Protein AF-A0A248VQZ7-F1 (afdb_monomer)

Nearest PDB structures (foldseek):
  3m99-assembly1_D  TM=2.575E-01  e=8.622E+00  Saccharomyces cerevisiae

Radius of gyration: 24.59 Å; Cα contacts (8 Å, |Δi|>4): 62; chains: 1; bounding box: 72×36×53 Å

Structure (mmCIF, N/CA/C/O backbone):
data_AF-A0A248VQZ7-F1
#
_entry.id   AF-A0A248VQZ7-F1
#
loop_
_atom_site.group_PDB
_atom_site.id
_atom_site.type_symbol
_atom_site.label_atom_id
_atom_site.label_alt_id
_atom_site.label_comp_id
_atom_site.label_asym_id
_atom_site.label_entity_id
_atom_site.label_seq_id
_atom_site.pdbx_PDB_ins_code
_atom_site.Cartn_x
_atom_site.Cartn_y
_atom_site.Cartn_z
_atom_site.occupancy
_atom_site.B_iso_or_equiv
_atom_site.auth_seq_id
_atom_site.auth_comp_id
_atom_site.auth_asym_id
_atom_site.auth_atom_id
_atom_site.pdbx_PDB_model_num
ATOM 1 N N . MET A 1 1 ? -44.002 -17.912 35.549 1.00 46.25 1 MET A N 1
ATOM 2 C CA . MET A 1 1 ? -43.432 -17.909 34.185 1.00 46.25 1 MET A CA 1
ATOM 3 C C . MET A 1 1 ? -44.404 -17.135 33.301 1.00 46.25 1 MET A C 1
ATOM 5 O O . MET A 1 1 ? -45.420 -17.683 32.899 1.00 46.25 1 MET A O 1
ATOM 9 N N . ALA A 1 2 ? -44.192 -15.826 33.154 1.00 39.97 2 ALA A N 1
ATOM 10 C CA . ALA A 1 2 ? -45.127 -14.912 32.494 1.00 39.97 2 ALA A CA 1
ATOM 11 C C . ALA A 1 2 ? -44.467 -14.347 31.228 1.00 39.97 2 ALA A C 1
ATOM 13 O O . ALA A 1 2 ? -43.337 -13.869 31.287 1.00 39.97 2 ALA A O 1
ATOM 14 N N . ARG A 1 3 ? -45.152 -14.454 30.084 1.00 42.97 3 ARG A N 1
ATOM 15 C CA . ARG A 1 3 ? -44.724 -13.860 28.807 1.00 42.97 3 ARG A CA 1
ATOM 16 C C . ARG A 1 3 ? -44.933 -12.341 28.871 1.00 42.97 3 ARG A C 1
ATOM 18 O O . ARG A 1 3 ? -46.009 -11.938 29.311 1.00 42.97 3 ARG A O 1
ATOM 25 N N . PRO A 1 4 ? -44.002 -11.500 28.391 1.00 42.66 4 PRO A N 1
ATOM 26 C CA . PRO A 1 4 ? -44.289 -10.087 28.217 1.00 42.66 4 PRO A CA 1
ATOM 27 C C . PRO A 1 4 ? -45.188 -9.889 26.992 1.00 42.66 4 PRO A C 1
ATOM 29 O O . PRO A 1 4 ? -44.882 -10.327 25.883 1.00 42.66 4 PRO A O 1
ATOM 32 N N . THR A 1 5 ? -46.318 -9.239 27.229 1.00 45.34 5 THR A N 1
ATOM 33 C CA . THR A 1 5 ? -47.219 -8.634 26.250 1.00 45.34 5 THR A CA 1
ATOM 34 C C . THR A 1 5 ? -46.649 -7.306 25.747 1.00 45.34 5 THR A C 1
ATOM 36 O O . THR A 1 5 ? -46.237 -6.486 26.562 1.00 45.34 5 THR A O 1
ATOM 39 N N . GLY A 1 6 ? -46.728 -7.063 24.434 1.00 39.97 6 GLY A N 1
ATOM 40 C CA . GLY A 1 6 ? -46.707 -5.714 23.852 1.00 39.97 6 GLY A CA 1
ATOM 41 C C . GLY A 1 6 ? -45.436 -5.339 23.090 1.00 39.97 6 GLY A C 1
ATOM 42 O O . GLY A 1 6 ? -44.578 -4.641 23.616 1.00 39.97 6 GLY A O 1
ATOM 43 N N . VAL A 1 7 ? -45.357 -5.723 21.813 1.00 43.91 7 VAL A N 1
ATOM 44 C CA . VAL A 1 7 ? -44.546 -4.980 20.838 1.00 43.91 7 VAL A CA 1
ATOM 45 C C . VAL A 1 7 ? -45.368 -3.747 20.472 1.00 43.91 7 VAL A C 1
ATOM 47 O O . VAL A 1 7 ? -46.384 -3.861 19.789 1.00 43.91 7 VAL A O 1
ATOM 50 N N . GLY A 1 8 ? -44.989 -2.586 21.003 1.00 37.47 8 GLY A N 1
ATOM 51 C CA . GLY A 1 8 ? -45.549 -1.309 20.572 1.00 37.47 8 GLY A CA 1
ATOM 52 C C . GLY A 1 8 ? -45.151 -1.054 19.122 1.00 37.47 8 GLY A C 1
ATOM 53 O O . GLY A 1 8 ? -43.965 -1.049 18.798 1.00 37.47 8 GLY A O 1
ATOM 54 N N . SER A 1 9 ? -46.139 -0.892 18.248 1.00 43.66 9 SER A N 1
ATOM 55 C CA . SER A 1 9 ? -45.942 -0.553 16.841 1.00 43.66 9 SER A CA 1
ATOM 56 C C . SER A 1 9 ? -45.131 0.738 16.714 1.00 43.66 9 SER A C 1
ATOM 58 O O . SER A 1 9 ? -45.525 1.771 17.256 1.00 43.66 9 SER A O 1
ATOM 60 N N . MET A 1 10 ? -44.007 0.689 15.992 1.00 33.53 10 MET A N 1
ATOM 61 C CA . MET A 1 10 ? -43.308 1.905 15.572 1.00 33.53 10 MET A CA 1
ATOM 62 C C . MET A 1 10 ? -44.230 2.725 14.659 1.00 33.53 10 MET A C 1
ATOM 64 O O . MET A 1 10 ? -44.930 2.134 13.831 1.00 33.53 10 MET A O 1
ATOM 68 N N . PRO A 1 11 ? -44.248 4.064 14.769 1.00 38.97 11 PRO A N 1
ATOM 69 C CA . PRO A 1 11 ? -44.960 4.890 13.808 1.00 38.97 11 PRO A CA 1
ATOM 70 C C . PRO A 1 11 ? -44.344 4.702 12.415 1.00 38.97 11 PRO A C 1
ATOM 72 O O . PRO A 1 11 ? -43.131 4.811 12.233 1.00 38.97 11 PRO A O 1
ATOM 75 N N . GLU A 1 12 ? -45.194 4.383 11.440 1.00 37.81 12 GLU A N 1
ATOM 76 C CA . GLU A 1 12 ? -44.822 4.234 10.035 1.00 37.81 12 GLU A CA 1
ATOM 77 C C . GLU A 1 12 ? -44.291 5.577 9.508 1.00 37.81 12 GLU A C 1
ATOM 79 O O . GLU A 1 12 ? -44.973 6.602 9.587 1.00 37.81 12 GLU A O 1
ATOM 84 N N . ALA A 1 13 ? -43.056 5.582 9.000 1.00 39.97 13 ALA A N 1
ATOM 85 C CA . ALA A 1 13 ? -42.465 6.764 8.386 1.00 39.97 13 ALA A CA 1
ATOM 86 C C . ALA A 1 13 ? -43.303 7.197 7.165 1.00 39.97 13 ALA A C 1
ATOM 88 O O . ALA A 1 13 ? -43.783 6.339 6.414 1.00 39.97 13 ALA A O 1
ATOM 89 N N . PRO A 1 14 ? -43.491 8.509 6.933 1.00 36.19 14 PRO A N 1
ATOM 90 C CA . PRO A 1 14 ? -44.319 8.986 5.837 1.00 36.19 14 PRO A CA 1
ATOM 91 C C . PRO A 1 14 ? -43.739 8.512 4.503 1.00 36.19 14 PRO A C 1
ATOM 93 O O . PRO A 1 14 ? -42.604 8.829 4.150 1.00 36.19 14 PRO A O 1
ATOM 96 N N . ARG A 1 15 ? -44.540 7.751 3.749 1.00 38.62 15 ARG A N 1
ATOM 97 C CA . ARG A 1 15 ? -44.212 7.331 2.384 1.00 38.62 15 ARG A CA 1
ATOM 98 C C . ARG A 1 15 ? -44.154 8.572 1.499 1.00 38.62 15 ARG A C 1
ATOM 100 O O . ARG A 1 15 ? -45.190 9.105 1.096 1.00 38.62 15 ARG A O 1
ATOM 107 N N . THR A 1 16 ? -42.950 9.046 1.202 1.00 47.62 16 THR A N 1
ATOM 108 C CA . THR A 1 16 ? -42.755 10.098 0.210 1.00 47.62 16 THR A CA 1
ATOM 109 C C . THR A 1 16 ? -43.069 9.518 -1.170 1.00 47.62 16 THR A C 1
ATOM 111 O O . THR A 1 16 ? -42.539 8.489 -1.590 1.00 47.62 16 THR A O 1
ATOM 114 N N . LYS A 1 17 ? -44.032 10.136 -1.861 1.00 36.28 17 LYS A N 1
ATOM 115 C CA . LYS A 1 17 ? -44.375 9.796 -3.243 1.00 36.28 17 LYS A CA 1
ATOM 116 C C . LYS A 1 17 ? -43.203 10.141 -4.163 1.00 36.28 17 LYS A C 1
ATOM 118 O O . LYS A 1 17 ? -42.615 11.207 -4.031 1.00 36.28 17 LYS A O 1
ATOM 123 N N . GLY A 1 18 ? -42.957 9.223 -5.098 1.00 43.97 18 GLY A N 1
ATOM 124 C CA . GLY A 1 18 ? -42.095 9.308 -6.277 1.00 43.97 18 GLY A CA 1
ATOM 125 C C . GLY A 1 18 ? -41.502 10.674 -6.617 1.00 43.97 18 GLY A C 1
ATOM 126 O O . GLY A 1 18 ? -42.184 11.560 -7.121 1.00 43.97 18 GLY A O 1
ATOM 127 N N . GLY A 1 19 ? -40.193 10.755 -6.429 1.00 34.53 19 GLY A N 1
ATOM 128 C CA . GLY A 1 19 ? -39.288 11.724 -7.023 1.00 34.53 19 GLY A CA 1
ATOM 129 C C . GLY A 1 19 ? -37.891 11.301 -6.603 1.00 34.53 19 GLY A C 1
ATOM 130 O O . GLY A 1 19 ? -37.595 11.314 -5.411 1.00 34.53 19 GLY A O 1
ATOM 131 N N . SER A 1 20 ? -37.057 10.841 -7.538 1.00 41.56 20 SER A N 1
ATOM 132 C CA . SER A 1 20 ? -35.637 10.643 -7.242 1.00 41.56 20 SER A CA 1
ATOM 133 C C . SER A 1 20 ? -35.102 11.974 -6.717 1.00 41.56 20 SER A C 1
ATOM 135 O O . SER A 1 20 ? -35.230 12.968 -7.442 1.00 41.56 20 SER A O 1
ATOM 137 N N . PRO A 1 21 ? -34.538 12.056 -5.501 1.00 46.12 21 PRO A N 1
ATOM 138 C CA . PRO A 1 21 ? -33.857 13.269 -5.120 1.00 46.12 21 PRO A CA 1
ATOM 139 C C . PRO A 1 21 ? -32.633 13.342 -6.028 1.00 46.12 21 PRO A C 1
ATOM 141 O O . PRO A 1 21 ? -31.661 12.617 -5.834 1.00 46.12 21 PRO A O 1
ATOM 144 N N . SER A 1 22 ? -32.667 14.218 -7.029 1.00 48.06 22 SER A N 1
ATOM 145 C CA . SER A 1 22 ? -31.444 14.772 -7.600 1.00 48.06 22 SER A CA 1
ATOM 146 C C . SER A 1 22 ? -30.849 15.719 -6.554 1.00 48.06 22 SER A C 1
ATOM 148 O O . SER A 1 22 ? -30.773 16.928 -6.763 1.00 48.06 22 SER A O 1
ATOM 150 N N . ALA A 1 23 ? -30.539 15.188 -5.368 1.00 56.81 23 ALA A N 1
ATOM 151 C CA . ALA A 1 23 ? -29.667 15.872 -4.440 1.00 56.81 23 ALA A CA 1
ATOM 152 C C . ALA A 1 23 ? -28.348 16.011 -5.192 1.00 56.81 23 ALA A C 1
ATOM 154 O O . ALA A 1 23 ? -27.786 15.008 -5.637 1.00 56.81 23 ALA A O 1
ATOM 155 N N . ASP A 1 24 ? -27.940 17.256 -5.430 1.00 71.38 24 ASP A N 1
ATOM 156 C CA . ASP A 1 24 ? -26.663 17.579 -6.049 1.00 71.38 24 ASP A CA 1
ATOM 157 C C . ASP A 1 24 ? -25.592 16.704 -5.397 1.00 71.38 24 ASP A C 1
ATOM 159 O O . ASP A 1 24 ? -25.431 16.724 -4.172 1.00 71.38 24 ASP A O 1
ATOM 163 N N . SER A 1 25 ? -24.906 15.895 -6.206 1.00 61.25 25 SER A N 1
ATOM 164 C CA . SER A 1 25 ? -23.863 14.989 -5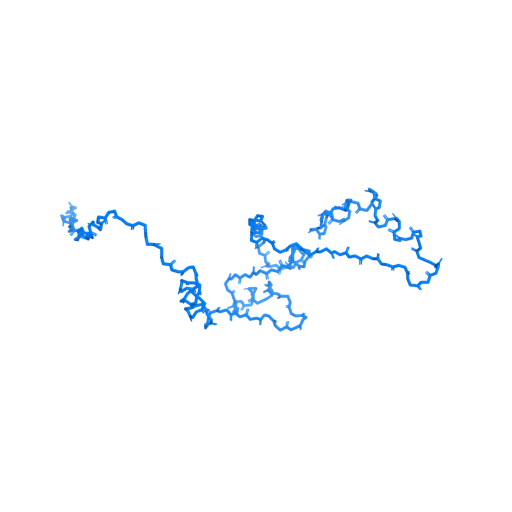.736 1.00 61.25 25 SER A CA 1
ATOM 165 C C . SER A 1 25 ? -22.802 15.711 -4.894 1.00 61.25 25 SER A C 1
ATOM 167 O O . SER A 1 25 ? -22.184 15.127 -4.010 1.00 61.25 25 SER A O 1
ATOM 169 N N . SER A 1 26 ? -22.633 17.007 -5.135 1.00 63.41 26 SER A N 1
ATOM 170 C CA . SER A 1 26 ? -21.721 17.878 -4.401 1.00 63.41 26 SER A CA 1
ATOM 171 C C . SER A 1 26 ? -22.208 18.117 -2.963 1.00 63.41 26 SER A C 1
ATOM 173 O O . SER A 1 26 ? -21.435 18.002 -2.017 1.00 63.41 26 SER A O 1
ATOM 175 N N . SER A 1 27 ? -23.515 18.325 -2.770 1.00 83.19 27 SER A N 1
ATOM 176 C CA . SER A 1 27 ? -24.125 18.630 -1.465 1.00 83.19 27 SER A CA 1
ATOM 177 C C . SER A 1 27 ? -24.128 17.466 -0.464 1.00 83.19 27 SER A C 1
ATOM 179 O O . SER A 1 27 ? -24.022 17.697 0.744 1.00 83.19 27 SER A O 1
ATOM 181 N N . TRP A 1 28 ? -24.234 16.214 -0.935 1.00 82.50 28 TRP A N 1
ATOM 182 C CA . TRP A 1 28 ? -24.129 15.048 -0.048 1.00 82.50 28 TRP A CA 1
ATOM 183 C C . TRP A 1 28 ? -22.675 14.793 0.340 1.00 82.50 28 TRP A C 1
ATOM 185 O O . TRP A 1 28 ? -22.409 14.465 1.494 1.00 82.50 28 TRP A O 1
ATOM 195 N N . ALA A 1 29 ? -21.742 14.961 -0.603 1.00 83.00 29 ALA A N 1
ATOM 196 C CA . ALA A 1 29 ? -20.325 14.741 -0.356 1.00 83.00 29 ALA A CA 1
ATOM 197 C C . ALA A 1 29 ? -19.808 15.752 0.671 1.00 83.00 29 ALA A C 1
ATOM 199 O O . ALA A 1 29 ? -19.137 15.367 1.622 1.00 83.00 29 ALA A O 1
ATOM 200 N N . GLU A 1 30 ? -20.198 17.022 0.543 1.00 86.25 30 GLU A N 1
ATOM 201 C CA . GLU A 1 30 ? -19.884 18.063 1.524 1.00 86.25 30 GLU A CA 1
ATOM 202 C C . GLU A 1 30 ? -20.419 17.736 2.923 1.00 86.25 30 GLU A C 1
ATOM 204 O O . GLU A 1 30 ? -19.671 17.847 3.895 1.00 86.25 30 GLU A O 1
ATOM 209 N N . HIS A 1 31 ? -21.669 17.271 3.040 1.00 88.62 31 HIS A N 1
ATOM 210 C CA . HIS A 1 31 ? -22.233 16.859 4.332 1.00 88.62 31 HIS A CA 1
ATOM 211 C C . HIS A 1 31 ? -21.489 15.670 4.938 1.00 88.62 31 HIS A C 1
ATOM 213 O O . HIS A 1 31 ? -21.098 15.720 6.101 1.00 88.62 31 HIS A O 1
ATOM 219 N N . VAL A 1 32 ? -21.247 14.619 4.149 1.00 88.94 32 VAL A N 1
ATOM 220 C CA . VAL A 1 32 ? -20.510 13.439 4.620 1.00 88.94 32 VAL A CA 1
ATOM 221 C C . VAL A 1 32 ? -19.112 13.837 5.078 1.00 88.94 32 VAL A C 1
ATOM 223 O O . VAL A 1 32 ? -18.685 13.429 6.154 1.00 88.94 32 VAL A O 1
ATOM 226 N N . MET A 1 33 ? -18.411 14.670 4.309 1.00 88.50 33 MET A N 1
ATOM 227 C CA . MET A 1 33 ? -17.079 15.136 4.683 1.00 88.50 33 MET A CA 1
ATOM 228 C C . MET A 1 33 ? -17.103 15.990 5.952 1.00 88.50 33 MET A C 1
ATOM 230 O O . MET A 1 33 ? -16.217 15.826 6.787 1.00 88.50 33 MET A O 1
ATOM 234 N N . ALA A 1 34 ? -18.105 16.853 6.139 1.00 91.12 34 ALA A N 1
ATOM 235 C CA . ALA A 1 34 ? -18.259 17.632 7.366 1.00 91.12 34 ALA A CA 1
ATOM 236 C C . ALA A 1 34 ? -18.479 16.732 8.597 1.00 91.12 34 ALA A C 1
ATOM 238 O O . ALA A 1 34 ? -17.844 16.941 9.632 1.00 91.12 34 ALA A O 1
ATOM 239 N N . ASP A 1 35 ? -19.309 15.696 8.465 1.00 94.06 35 ASP A N 1
ATOM 240 C CA . ASP A 1 35 ? -19.599 14.744 9.543 1.00 94.06 35 ASP A CA 1
ATOM 241 C C . ASP A 1 35 ? -18.398 13.841 9.876 1.00 94.06 35 ASP A C 1
ATOM 243 O O . ASP A 1 35 ? -18.199 13.453 11.036 1.00 94.06 35 ASP A O 1
ATOM 247 N N . TRP A 1 36 ? -17.581 13.494 8.874 1.00 90.81 36 TRP A N 1
ATOM 248 C CA . TRP A 1 36 ? -16.437 12.592 9.038 1.00 90.81 36 TRP A CA 1
ATOM 249 C C . TRP A 1 36 ? -15.122 13.283 9.370 1.00 90.81 36 TRP A C 1
ATOM 251 O O . TRP A 1 36 ? -14.298 12.671 10.047 1.00 90.81 36 TRP A O 1
ATOM 261 N N . ALA A 1 37 ? -14.925 14.541 8.974 1.00 90.06 37 ALA A N 1
ATOM 262 C CA . ALA A 1 37 ? -13.706 15.303 9.242 1.00 90.06 37 ALA A CA 1
ATOM 263 C C . ALA A 1 37 ? -13.173 15.172 10.687 1.00 90.06 37 ALA A C 1
ATOM 265 O O . ALA A 1 37 ? -11.980 14.909 10.835 1.00 90.06 37 ALA A O 1
ATOM 266 N N . PRO A 1 38 ? -13.990 15.265 11.761 1.00 92.88 38 PRO A N 1
ATOM 267 C CA . PRO A 1 38 ? -13.476 15.131 13.128 1.00 92.88 38 PRO A CA 1
ATOM 268 C C . PRO A 1 38 ? -13.097 13.693 13.533 1.00 92.88 38 PRO A C 1
ATOM 270 O O . PRO A 1 38 ? -12.568 13.495 14.623 1.00 92.88 38 PRO A O 1
ATOM 273 N N . ARG A 1 39 ? -13.395 12.684 12.703 1.00 91.25 39 ARG A N 1
ATOM 274 C CA . ARG A 1 39 ? -13.148 11.252 12.964 1.00 91.25 39 ARG A CA 1
ATOM 275 C C . ARG A 1 39 ? -12.029 10.669 12.103 1.00 91.25 39 ARG A C 1
ATOM 277 O O . ARG A 1 39 ? -11.586 9.554 12.363 1.00 91.25 39 ARG A O 1
ATOM 284 N N . VAL A 1 40 ? -11.592 11.391 11.074 1.0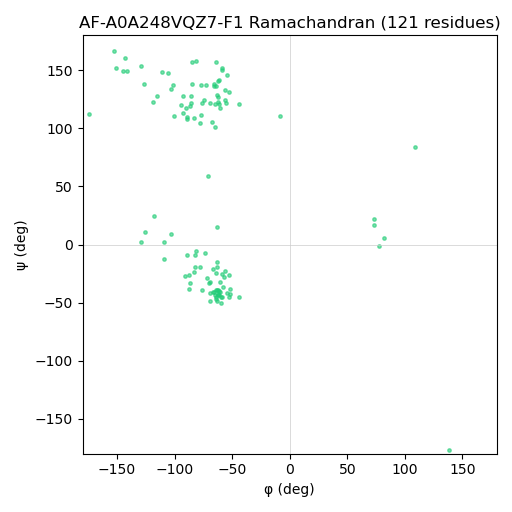0 91.44 40 VAL A N 1
ATOM 285 C CA . VAL A 1 40 ? -10.512 10.956 10.189 1.00 91.44 40 VAL A CA 1
ATOM 286 C C . VAL A 1 40 ? -9.177 11.367 10.797 1.00 91.44 40 VAL A C 1
ATOM 288 O O . VAL A 1 40 ? -8.912 12.547 11.016 1.00 91.44 40 VAL A O 1
ATOM 291 N N . ALA A 1 41 ? -8.315 10.384 11.036 1.00 90.62 41 ALA A N 1
ATOM 292 C CA . ALA A 1 41 ? -6.933 10.610 11.427 1.00 90.62 41 ALA A CA 1
ATOM 293 C C . ALA A 1 41 ? -6.013 10.375 10.228 1.00 90.62 41 ALA A C 1
ATOM 295 O O . ALA A 1 41 ? -6.117 9.362 9.535 1.00 90.62 41 ALA A O 1
ATOM 296 N N . GLN A 1 42 ? -5.078 11.295 10.007 1.00 91.06 42 GLN A N 1
ATOM 297 C CA . GLN A 1 42 ? -3.974 11.075 9.084 1.00 91.06 42 GLN A CA 1
ATOM 298 C C . GLN A 1 42 ? -2.785 10.509 9.860 1.00 91.06 42 GLN A C 1
ATOM 300 O O . GLN A 1 42 ? -2.351 11.094 10.855 1.00 91.06 42 GLN A O 1
ATOM 305 N N . ALA A 1 43 ? -2.234 9.388 9.394 1.00 92.31 43 ALA A N 1
ATOM 306 C CA . ALA A 1 43 ? -1.010 8.853 9.971 1.00 92.31 43 ALA A CA 1
ATOM 307 C C . ALA A 1 43 ? 0.163 9.829 9.751 1.00 92.31 43 ALA A C 1
ATOM 309 O O . ALA A 1 43 ? 0.315 10.364 8.645 1.00 92.31 43 ALA A O 1
ATOM 310 N N . PRO A 1 44 ? 1.010 10.064 10.771 1.00 92.94 44 PRO A N 1
ATOM 311 C CA . PRO A 1 44 ? 2.225 10.843 10.588 1.00 92.94 44 PRO A CA 1
ATOM 312 C C . PRO A 1 44 ? 3.140 10.219 9.520 1.00 92.94 44 PRO A C 1
ATOM 314 O O . PRO A 1 44 ? 3.141 8.997 9.348 1.00 92.94 44 PRO A O 1
ATOM 317 N N . PRO A 1 45 ? 3.968 11.020 8.827 1.00 90.31 45 PRO A N 1
ATOM 318 C CA . PRO A 1 45 ? 4.918 10.495 7.852 1.00 90.31 45 PRO A CA 1
ATOM 319 C C . PRO A 1 45 ? 5.805 9.387 8.435 1.00 90.31 45 PRO A C 1
ATOM 321 O O . PRO A 1 45 ? 6.388 9.545 9.507 1.00 90.31 45 PRO A O 1
ATOM 324 N N . GLY A 1 46 ? 5.911 8.266 7.718 1.00 88.88 46 GLY A N 1
ATOM 325 C CA . GLY A 1 46 ? 6.712 7.109 8.129 1.00 88.88 46 GLY A CA 1
ATOM 326 C C . GLY A 1 46 ? 6.085 6.227 9.214 1.00 88.88 46 GLY A C 1
ATOM 327 O O . GLY A 1 46 ? 6.686 5.220 9.580 1.00 88.88 46 GLY A O 1
ATOM 328 N N . VAL A 1 47 ? 4.892 6.560 9.720 1.00 93.25 47 VAL A N 1
ATOM 329 C CA . VAL A 1 47 ? 4.149 5.716 10.664 1.00 93.25 47 VAL A CA 1
ATOM 330 C C . VAL A 1 47 ? 3.164 4.840 9.886 1.00 93.25 47 VAL A C 1
ATOM 332 O O . VAL A 1 47 ? 2.262 5.382 9.248 1.00 93.25 47 VAL A O 1
ATOM 335 N N . PRO A 1 48 ? 3.262 3.498 9.959 1.00 93.50 48 PRO A N 1
ATOM 336 C CA . PRO A 1 48 ? 2.261 2.631 9.352 1.00 93.50 48 PRO A CA 1
ATOM 337 C C . PRO A 1 48 ? 0.895 2.843 10.011 1.00 93.50 48 PRO A C 1
ATOM 339 O O . PRO A 1 48 ? 0.773 2.731 11.232 1.00 93.50 48 PRO A O 1
ATOM 342 N N . VAL A 1 49 ? -0.145 3.080 9.220 1.00 95.31 49 VAL A N 1
ATOM 343 C CA . VAL A 1 49 ? -1.544 3.224 9.650 1.00 95.31 49 VAL A CA 1
ATOM 344 C C . VAL A 1 49 ? -1.975 2.041 10.516 1.00 95.31 49 VAL A C 1
ATOM 346 O O . VAL A 1 49 ? -2.572 2.246 11.569 1.00 95.31 49 VAL A O 1
ATOM 349 N N . GLY A 1 50 ? -1.605 0.808 10.147 1.00 94.69 50 GLY A N 1
ATOM 350 C CA . GLY A 1 50 ? -1.929 -0.383 10.943 1.00 94.69 50 GLY A CA 1
ATOM 351 C C . GLY A 1 50 ? -1.379 -0.331 12.375 1.00 94.69 50 GLY A C 1
ATOM 352 O O . GLY A 1 50 ? -1.966 -0.909 13.283 1.00 94.69 50 GLY A O 1
ATOM 353 N N . SER A 1 51 ? -0.307 0.429 12.624 1.00 95.19 51 SER A N 1
ATOM 354 C CA . SER A 1 51 ? 0.234 0.602 13.976 1.00 95.19 51 SER A CA 1
ATOM 355 C C . SER A 1 51 ? -0.659 1.477 14.862 1.00 95.19 51 SER A C 1
ATOM 357 O O . SER A 1 51 ? -0.676 1.279 16.074 1.00 95.19 51 SER A O 1
ATOM 359 N N . LEU A 1 52 ? -1.417 2.413 14.275 1.00 95.50 52 LEU A N 1
ATOM 360 C CA . LEU A 1 52 ? -2.428 3.197 14.992 1.00 95.50 52 LEU A CA 1
ATOM 361 C C . LEU A 1 52 ? -3.554 2.280 15.473 1.00 95.50 52 LEU A C 1
ATOM 363 O O . LEU A 1 52 ? -3.987 2.391 16.617 1.00 95.50 52 LEU A O 1
ATOM 367 N N . ALA A 1 53 ? -3.962 1.325 14.631 1.00 94.12 53 ALA A N 1
ATOM 368 C CA . ALA A 1 53 ? -4.967 0.331 14.991 1.00 94.12 53 ALA A CA 1
ATOM 369 C C . ALA A 1 53 ? -4.491 -0.585 16.124 1.00 94.12 53 ALA A C 1
ATOM 371 O O . ALA A 1 53 ? -5.183 -0.742 17.126 1.00 94.12 53 ALA A O 1
ATOM 372 N N . VAL A 1 54 ? -3.260 -1.100 16.032 1.00 95.44 54 VAL A N 1
ATOM 373 C CA . VAL A 1 54 ? -2.652 -1.930 17.089 1.00 95.44 54 VAL A CA 1
ATOM 374 C C . VAL A 1 54 ? -2.589 -1.200 18.436 1.00 95.44 54 VAL A C 1
ATOM 376 O O . VAL A 1 54 ? -2.780 -1.817 19.482 1.00 95.44 54 VAL A O 1
ATOM 379 N N . ARG A 1 55 ? -2.331 0.114 18.431 1.00 95.31 55 ARG A N 1
ATOM 380 C CA . ARG A 1 55 ? -2.289 0.935 19.654 1.00 95.31 55 ARG A CA 1
ATOM 381 C C . ARG A 1 55 ? -3.669 1.384 20.149 1.00 95.31 55 ARG A C 1
ATOM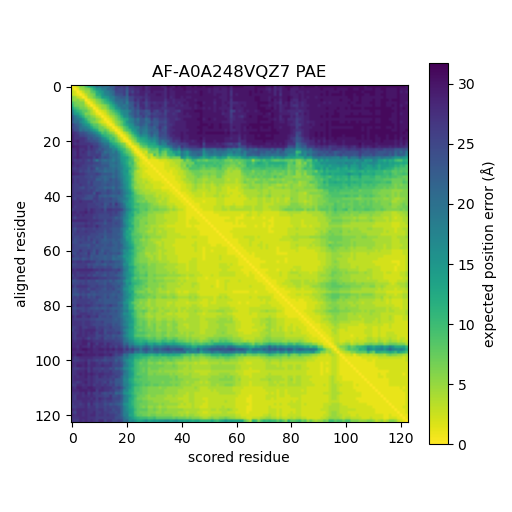 383 O O . ARG A 1 55 ? -3.746 1.983 21.218 1.00 95.31 55 ARG A O 1
ATOM 390 N N . GLY A 1 56 ? -4.742 1.102 19.408 1.00 94.31 56 GLY A N 1
ATOM 391 C CA . GLY A 1 56 ? -6.098 1.559 19.727 1.00 94.31 56 GLY A CA 1
ATOM 392 C C . GLY A 1 56 ? -6.334 3.051 19.465 1.00 94.31 56 GLY A C 1
ATOM 393 O O . GLY A 1 56 ? -7.293 3.618 19.976 1.00 94.31 56 GLY A O 1
ATOM 394 N N . GLU A 1 57 ? -5.465 3.697 18.684 1.00 94.62 57 GLU A N 1
ATOM 395 C CA . GLU A 1 57 ? -5.586 5.106 18.279 1.00 94.62 57 GLU A CA 1
ATOM 396 C C . GLU A 1 57 ? -6.536 5.281 17.078 1.00 94.62 57 GLU A C 1
ATOM 398 O O . GLU A 1 57 ? -7.042 6.375 16.841 1.00 94.62 57 GLU A O 1
ATOM 403 N N . ALA A 1 58 ? -6.791 4.203 16.331 1.00 94.69 58 ALA A N 1
ATOM 404 C CA . ALA A 1 58 ? -7.773 4.132 15.253 1.00 94.69 58 ALA A CA 1
ATOM 405 C C . ALA A 1 58 ? -8.478 2.767 15.271 1.00 94.69 58 ALA A C 1
ATOM 407 O O . ALA A 1 58 ? -7.881 1.767 15.653 1.00 94.69 58 ALA A O 1
ATOM 408 N N . GLU A 1 59 ? -9.738 2.707 14.843 1.00 93.56 59 GLU A N 1
ATOM 409 C CA . GLU A 1 59 ? -10.489 1.440 14.772 1.00 93.56 59 GLU A CA 1
ATOM 410 C C . GLU A 1 59 ? -10.266 0.705 13.442 1.00 93.56 59 GLU A C 1
ATOM 412 O O . GLU A 1 59 ? -10.226 -0.521 13.395 1.00 93.56 59 GLU A O 1
ATOM 417 N N . LEU A 1 60 ? -10.083 1.459 12.356 1.00 94.25 60 LEU A N 1
ATOM 418 C CA . LEU A 1 60 ? -9.809 0.940 11.020 1.00 94.25 60 LEU A CA 1
ATOM 419 C C . LEU A 1 60 ? -8.825 1.846 10.281 1.00 94.25 60 LEU A C 1
ATOM 421 O O . LEU A 1 60 ? -8.663 3.020 10.619 1.00 94.25 60 LEU A O 1
ATOM 425 N N . GLY A 1 61 ? -8.188 1.308 9.247 1.00 94.06 61 GLY A N 1
ATOM 426 C CA . GLY A 1 61 ? -7.210 2.049 8.468 1.00 94.06 61 GLY A CA 1
ATOM 427 C C . GLY A 1 61 ? -7.120 1.583 7.025 1.00 94.06 61 GLY A C 1
ATOM 428 O O . GLY A 1 61 ? -7.362 0.418 6.718 1.00 94.06 61 GLY A O 1
ATOM 429 N N . PHE A 1 62 ? -6.733 2.507 6.149 1.00 94.38 62 PHE A N 1
ATOM 430 C CA . PHE A 1 62 ? -6.481 2.249 4.736 1.00 94.38 62 PHE A CA 1
ATOM 431 C C . PHE A 1 62 ? -5.019 2.572 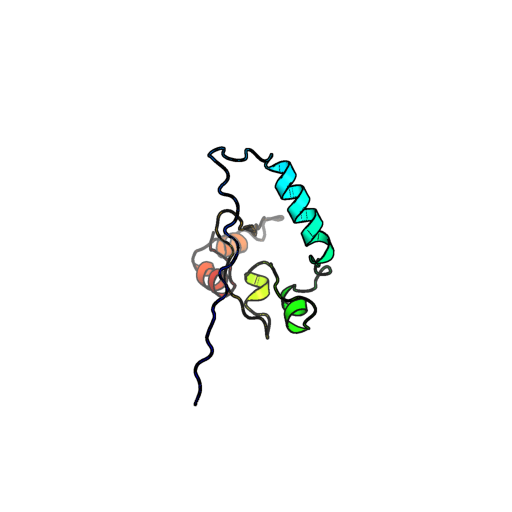4.436 1.00 94.38 62 PHE A C 1
ATOM 433 O O . PHE A 1 62 ? -4.561 3.684 4.687 1.00 94.38 62 PHE A O 1
ATOM 440 N N . GLN A 1 63 ? -4.282 1.595 3.917 1.00 93.56 63 GLN A N 1
ATOM 441 C CA . GLN A 1 63 ? -2.898 1.751 3.476 1.00 93.56 63 GLN A CA 1
ATOM 442 C C . GLN A 1 63 ? -2.607 0.725 2.379 1.00 93.56 63 GLN A C 1
ATOM 444 O O . GLN A 1 63 ? -3.381 -0.211 2.168 1.00 93.56 63 GLN A O 1
ATOM 449 N N . GLN A 1 64 ? -1.497 0.903 1.667 1.00 94.12 64 GLN A N 1
ATOM 450 C CA . GLN A 1 64 ? -1.040 -0.054 0.670 1.00 94.12 64 GLN A CA 1
ATOM 451 C C . GLN A 1 64 ? -0.866 -1.451 1.287 1.00 94.12 64 GLN A C 1
ATOM 453 O O . GLN A 1 64 ? -0.242 -1.610 2.338 1.00 94.12 64 GLN A O 1
ATOM 458 N N . LEU A 1 65 ? -1.393 -2.475 0.605 1.00 94.56 65 LEU A N 1
ATOM 459 C CA . LEU A 1 65 ? -1.379 -3.866 1.072 1.00 94.56 65 LEU A CA 1
ATOM 460 C C . LEU A 1 65 ? 0.037 -4.359 1.406 1.00 94.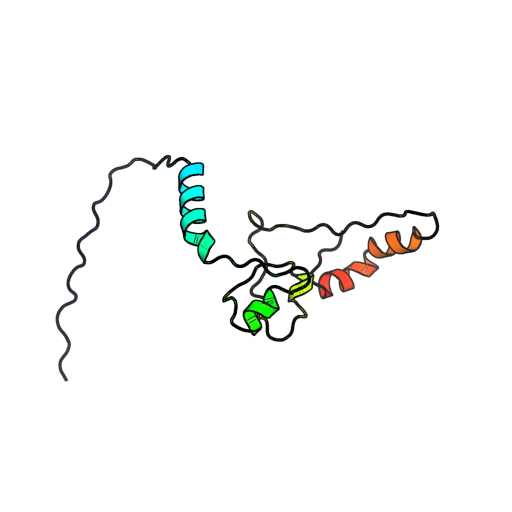56 65 LEU A C 1
ATOM 462 O O . LEU A 1 65 ? 0.239 -4.998 2.438 1.00 94.56 65 LEU A O 1
ATOM 466 N N . SER A 1 66 ? 1.016 -4.008 0.568 1.00 93.56 66 SER A N 1
ATOM 467 C CA . SER A 1 66 ? 2.428 -4.368 0.739 1.00 93.56 66 SER A CA 1
ATOM 468 C C . SER A 1 66 ? 3.022 -3.900 2.071 1.00 93.56 66 SER A C 1
ATOM 470 O O . SER A 1 66 ? 3.941 -4.530 2.593 1.00 93.56 66 SER A O 1
ATOM 472 N N . GLU A 1 67 ? 2.499 -2.811 2.639 1.00 91.94 67 GLU A N 1
ATOM 473 C CA . GLU A 1 67 ? 2.951 -2.274 3.924 1.00 91.94 67 GLU A CA 1
ATOM 474 C C . GLU A 1 67 ? 2.226 -2.895 5.124 1.00 91.94 67 GLU A C 1
ATOM 476 O O . GLU A 1 67 ? 2.781 -2.943 6.220 1.00 91.94 67 GLU A O 1
ATOM 481 N N . LEU A 1 68 ? 0.997 -3.384 4.933 1.00 93.88 68 LEU A N 1
ATOM 482 C CA . LEU A 1 68 ? 0.187 -3.955 6.012 1.00 93.88 68 LEU A CA 1
ATOM 483 C C . LEU A 1 68 ? 0.442 -5.444 6.225 1.00 93.88 68 LEU A C 1
ATOM 485 O O . LEU A 1 68 ? 0.458 -5.903 7.361 1.00 93.88 68 LEU A O 1
ATOM 489 N N . MET A 1 69 ? 0.650 -6.209 5.155 1.00 93.56 69 MET A N 1
ATOM 490 C CA . MET A 1 69 ? 0.598 -7.675 5.214 1.00 93.56 69 MET A CA 1
ATOM 491 C C . MET A 1 69 ? 1.657 -8.341 6.110 1.00 93.56 69 MET A C 1
ATOM 493 O O . MET A 1 69 ? 1.502 -9.500 6.478 1.00 93.56 69 MET A O 1
ATOM 497 N N . HIS A 1 70 ? 2.740 -7.631 6.438 1.00 92.38 70 HIS A N 1
ATOM 498 C CA . HIS A 1 70 ? 3.800 -8.123 7.324 1.00 92.38 70 HIS A CA 1
ATOM 499 C C . HIS A 1 70 ? 3.808 -7.416 8.683 1.00 92.38 70 HIS A C 1
ATOM 501 O O . HIS A 1 70 ? 4.699 -7.671 9.494 1.00 92.38 70 HIS A O 1
ATOM 507 N N . LEU A 1 71 ? 2.866 -6.500 8.929 1.00 94.38 71 LEU A N 1
ATOM 508 C CA . LEU A 1 71 ? 2.807 -5.760 10.178 1.00 94.38 71 LEU A CA 1
ATOM 509 C C . LEU A 1 71 ? 2.242 -6.672 11.281 1.00 94.38 71 LEU A C 1
ATOM 511 O O . LEU A 1 71 ? 1.127 -7.175 11.151 1.00 94.38 71 LEU A O 1
ATOM 515 N N . PRO A 1 72 ? 2.969 -6.900 12.386 1.00 94.38 72 PRO A N 1
ATOM 516 C CA . PRO A 1 72 ? 2.464 -7.744 13.460 1.00 94.38 72 PRO A CA 1
ATOM 517 C C . PRO A 1 72 ? 1.244 -7.120 14.145 1.00 94.38 72 PRO A C 1
ATOM 519 O O . PRO A 1 72 ? 1.252 -5.935 14.477 1.00 94.38 72 PRO A O 1
ATOM 522 N N . GLY A 1 73 ? 0.229 -7.940 14.417 1.00 93.94 73 GLY A N 1
ATOM 523 C CA . GLY A 1 73 ? -0.934 -7.547 15.217 1.00 93.94 73 GLY A CA 1
ATOM 524 C C . GLY A 1 73 ? -2.027 -6.784 14.466 1.00 93.94 73 GLY A C 1
ATOM 525 O O . GLY A 1 73 ? -2.977 -6.354 15.112 1.00 93.94 73 GLY A O 1
ATOM 526 N N . VAL A 1 74 ? -1.922 -6.621 13.141 1.00 95.00 74 VAL A N 1
ATOM 527 C CA . VAL A 1 74 ? -3.024 -6.111 12.313 1.00 95.00 74 VAL A CA 1
ATOM 528 C C . VAL A 1 74 ? -3.718 -7.257 11.583 1.00 95.00 74 VAL A C 1
ATOM 530 O O . VAL A 1 74 ? -3.061 -8.123 11.005 1.00 95.00 74 VAL A O 1
ATOM 533 N N . ASP A 1 75 ? -5.047 -7.221 11.562 1.00 94.06 75 ASP A N 1
ATOM 534 C CA . ASP A 1 75 ? -5.853 -8.097 10.719 1.00 94.06 75 ASP A CA 1
ATOM 535 C C . ASP A 1 75 ? -6.145 -7.394 9.388 1.00 94.06 75 ASP A C 1
ATOM 537 O O . ASP A 1 75 ? -6.855 -6.388 9.328 1.00 94.06 75 ASP A O 1
ATOM 541 N N . VAL A 1 76 ? -5.585 -7.916 8.295 1.00 94.62 76 VAL A N 1
ATOM 542 C CA . VAL A 1 76 ? -5.856 -7.398 6.948 1.00 94.62 76 VAL A CA 1
ATOM 543 C C . VAL A 1 76 ? -7.154 -8.008 6.427 1.00 94.62 76 VAL A C 1
ATOM 545 O O . VAL A 1 76 ? -7.205 -9.185 6.081 1.00 94.62 76 VAL A O 1
ATOM 548 N N . VAL A 1 77 ? -8.202 -7.188 6.343 1.00 94.25 77 VAL A N 1
ATOM 549 C CA . VAL A 1 77 ? -9.551 -7.631 5.938 1.00 94.25 77 VAL A CA 1
ATOM 550 C C . VAL A 1 77 ? -9.720 -7.834 4.427 1.00 94.25 77 VAL A C 1
ATOM 552 O O . VAL A 1 77 ? -10.643 -8.523 4.002 1.00 94.25 77 VAL A O 1
ATOM 555 N N . GLY A 1 78 ? -8.840 -7.250 3.610 1.00 92.56 78 GLY A N 1
ATOM 556 C CA . GLY A 1 78 ? -8.875 -7.348 2.149 1.00 92.56 78 GLY A CA 1
ATOM 557 C C . GLY A 1 78 ? -8.565 -6.022 1.456 1.00 92.56 78 GLY A C 1
ATOM 558 O O . GLY A 1 78 ? -8.246 -5.024 2.102 1.00 92.56 78 GLY A O 1
ATOM 559 N N . THR A 1 79 ? -8.645 -6.020 0.125 1.00 94.12 79 THR A N 1
ATOM 560 C CA . THR A 1 79 ? -8.542 -4.805 -0.693 1.00 94.12 79 THR A CA 1
ATOM 561 C C . THR A 1 79 ? -9.895 -4.107 -0.808 1.00 94.12 79 THR A C 1
ATOM 563 O O . TH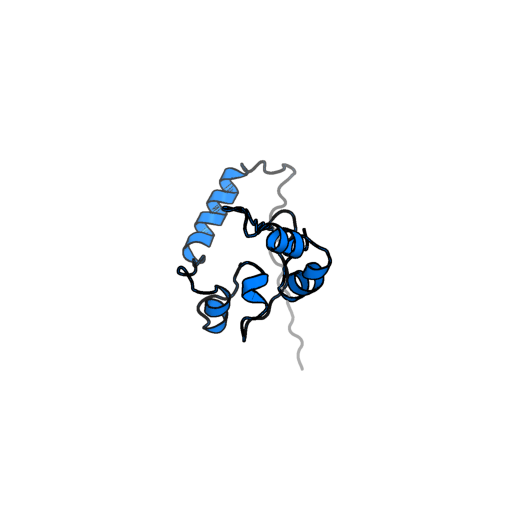R A 1 79 ? -10.951 -4.725 -0.663 1.00 94.12 79 THR A O 1
ATOM 566 N N . LEU A 1 80 ? -9.867 -2.805 -1.096 1.00 95.44 80 LEU A N 1
ATOM 567 C CA . LEU A 1 80 ? -11.072 -2.053 -1.439 1.00 95.44 80 LEU A CA 1
ATOM 568 C C . LEU A 1 80 ? -11.694 -2.565 -2.755 1.00 95.44 80 LEU A C 1
ATOM 570 O O . LEU A 1 80 ? -10.981 -3.140 -3.579 1.00 95.44 80 LEU A O 1
ATOM 574 N N . PRO A 1 81 ? -13.004 -2.344 -2.98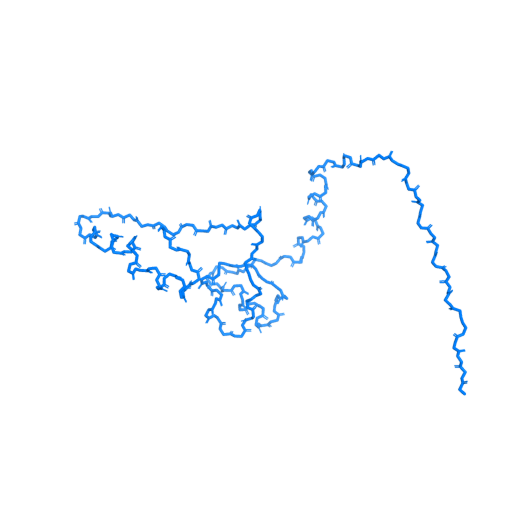1 1.00 95.62 81 PRO A N 1
ATOM 575 C CA . PRO A 1 81 ? -13.631 -2.579 -4.277 1.00 95.62 81 PRO A CA 1
ATOM 576 C C . PRO A 1 81 ? -12.908 -1.827 -5.409 1.00 95.62 81 PRO A C 1
ATOM 578 O O . PRO A 1 81 ? -12.481 -0.693 -5.174 1.00 95.62 81 PRO A O 1
ATOM 581 N N . PRO A 1 82 ? -12.832 -2.389 -6.633 1.00 94.00 82 PRO A N 1
ATOM 582 C CA . PRO A 1 82 ? -12.073 -1.797 -7.740 1.00 94.00 82 PRO A CA 1
ATOM 583 C C . PRO A 1 82 ? -12.404 -0.327 -8.025 1.00 94.00 82 PRO A C 1
ATOM 585 O O . PRO A 1 82 ? -11.501 0.465 -8.269 1.00 94.00 82 PRO A O 1
ATOM 588 N N . ASP A 1 83 ? -13.680 0.055 -7.919 1.00 96.06 83 ASP A N 1
ATOM 589 C CA . ASP A 1 83 ? -14.155 1.413 -8.222 1.00 96.06 83 ASP A CA 1
ATOM 590 C C . ASP A 1 83 ? -13.628 2.487 -7.255 1.00 96.06 83 ASP A C 1
ATOM 592 O O . ASP A 1 83 ? -13.634 3.673 -7.580 1.00 96.06 83 ASP A O 1
ATOM 596 N N . ILE A 1 84 ? -13.186 2.084 -6.059 1.00 93.69 84 ILE A N 1
ATOM 597 C CA . ILE A 1 84 ? -12.679 2.984 -5.011 1.00 93.69 84 ILE A CA 1
ATOM 598 C C . ILE A 1 84 ? -11.279 2.590 -4.527 1.00 93.69 84 ILE A C 1
ATOM 600 O O . ILE A 1 84 ? -10.794 3.104 -3.518 1.00 93.69 84 ILE A O 1
ATOM 604 N N . GLN A 1 85 ? -10.618 1.673 -5.233 1.00 93.81 85 GLN A N 1
ATOM 605 C CA . GLN A 1 85 ? -9.265 1.248 -4.919 1.00 93.81 85 GLN A CA 1
ATOM 606 C C . GLN A 1 85 ? -8.254 2.194 -5.570 1.00 93.81 85 GLN A C 1
ATOM 608 O O . GLN A 1 85 ? -8.262 2.416 -6.779 1.00 93.81 85 GLN A O 1
ATOM 613 N N . LEU A 1 86 ? -7.321 2.706 -4.769 1.00 92.38 86 LEU A N 1
ATOM 614 C CA . LEU A 1 86 ? -6.162 3.424 -5.287 1.00 92.38 86 LEU A CA 1
ATOM 615 C C . LEU A 1 86 ? -5.023 2.433 -5.548 1.00 92.38 86 LEU A C 1
ATOM 617 O O . LEU A 1 86 ? -4.407 1.925 -4.611 1.00 92.38 86 LEU A O 1
ATOM 621 N N . VAL A 1 87 ? -4.741 2.156 -6.823 1.00 92.06 87 VAL A N 1
ATOM 622 C CA . VAL A 1 87 ? -3.622 1.293 -7.227 1.00 92.06 87 VAL A CA 1
ATOM 623 C C . VAL A 1 87 ? -2.344 2.119 -7.339 1.00 92.06 87 VAL A C 1
ATOM 625 O O . VAL A 1 87 ? -2.241 3.031 -8.159 1.00 92.06 87 VAL A O 1
ATOM 628 N N . THR A 1 88 ? -1.340 1.778 -6.534 1.00 92.12 88 THR A N 1
ATOM 629 C CA . THR A 1 88 ? -0.010 2.389 -6.619 1.00 92.12 88 THR A CA 1
ATOM 630 C C . THR A 1 88 ? 0.876 1.601 -7.576 1.00 92.12 88 THR A C 1
ATOM 632 O O . THR A 1 88 ? 1.213 0.447 -7.318 1.00 92.12 88 THR A O 1
ATOM 635 N N . VAL A 1 89 ? 1.305 2.240 -8.665 1.00 93.44 89 VAL A N 1
ATOM 636 C CA . VAL A 1 89 ? 2.219 1.632 -9.640 1.00 93.44 89 VAL A CA 1
ATOM 637 C C . VAL A 1 89 ? 3.670 1.910 -9.247 1.00 93.44 89 VAL A C 1
ATOM 639 O O . VAL A 1 89 ? 4.160 3.034 -9.371 1.00 93.44 89 VAL A O 1
ATOM 642 N N . CYS A 1 90 ? 4.392 0.878 -8.805 1.00 91.94 90 CYS A N 1
ATOM 643 C CA . CYS A 1 90 ? 5.833 0.965 -8.568 1.00 91.94 90 CYS A CA 1
ATOM 644 C C . CYS A 1 90 ? 6.596 0.913 -9.901 1.00 91.94 90 CYS A C 1
ATOM 646 O O . CYS A 1 90 ? 6.646 -0.127 -10.556 1.00 91.94 90 CYS A O 1
ATOM 648 N N . SER A 1 91 ? 7.213 2.030 -10.287 1.00 93.81 91 SER A N 1
ATOM 649 C CA . SER A 1 91 ? 7.975 2.158 -11.536 1.00 93.81 91 SER A CA 1
ATOM 650 C C . SER A 1 91 ? 9.483 2.167 -11.279 1.00 93.81 91 SER A C 1
ATOM 652 O O . SER A 1 91 ? 9.943 2.684 -10.263 1.00 93.81 91 SER A O 1
ATOM 654 N N . ALA A 1 92 ? 10.264 1.635 -12.222 1.00 92.88 92 ALA A N 1
ATOM 655 C CA . ALA A 1 92 ? 11.724 1.679 -12.195 1.00 92.88 92 ALA A CA 1
ATOM 656 C C . ALA A 1 92 ? 12.260 2.262 -13.509 1.00 92.88 92 ALA A C 1
ATOM 658 O O . ALA A 1 92 ? 11.787 1.911 -14.589 1.00 92.88 92 ALA A O 1
ATOM 659 N N . ALA A 1 93 ? 13.265 3.130 -13.414 1.00 91.75 93 ALA A N 1
ATOM 660 C CA . ALA A 1 93 ? 13.945 3.730 -14.556 1.00 91.75 93 ALA A CA 1
ATOM 661 C C . ALA A 1 93 ? 15.461 3.573 -14.410 1.00 91.75 93 ALA A C 1
ATOM 663 O O . ALA A 1 93 ? 15.989 3.469 -13.301 1.00 91.75 93 ALA A O 1
ATOM 664 N N . VAL A 1 94 ? 16.168 3.555 -15.538 1.00 92.50 94 VAL A N 1
ATOM 665 C CA . VAL A 1 94 ? 17.626 3.435 -15.559 1.00 92.50 94 VAL A CA 1
ATOM 666 C C . VAL A 1 94 ? 18.254 4.812 -15.771 1.00 92.50 94 VAL A C 1
ATOM 668 O O . VAL A 1 94 ? 18.158 5.367 -16.860 1.00 92.50 94 VAL A O 1
ATOM 671 N N . CYS A 1 95 ? 18.913 5.354 -14.741 1.00 86.88 95 CYS A N 1
ATOM 672 C CA . CYS A 1 95 ? 19.560 6.675 -14.800 1.00 86.88 95 CYS A CA 1
ATOM 673 C C . CYS A 1 95 ? 20.972 6.650 -15.420 1.00 86.88 95 CYS A C 1
ATOM 675 O O . CYS A 1 95 ? 21.444 7.666 -15.918 1.00 86.88 95 CYS A O 1
ATOM 677 N N . ALA A 1 96 ? 21.652 5.500 -15.392 1.00 78.88 96 ALA A N 1
ATOM 678 C CA . ALA A 1 96 ? 22.965 5.269 -15.999 1.00 78.88 96 ALA A CA 1
ATOM 679 C C . ALA A 1 96 ? 23.027 3.831 -16.534 1.00 78.88 96 ALA A C 1
ATOM 681 O O . ALA A 1 96 ? 22.388 2.953 -15.960 1.00 78.88 96 ALA A O 1
ATOM 682 N N . ALA A 1 97 ? 23.790 3.571 -17.602 1.00 76.94 97 ALA A N 1
ATOM 683 C CA . ALA A 1 97 ? 23.763 2.323 -18.389 1.00 76.94 97 ALA A CA 1
ATOM 684 C C . ALA A 1 97 ? 24.172 1.018 -17.650 1.00 76.94 97 ALA A C 1
ATOM 686 O O . ALA A 1 97 ? 24.438 0.001 -18.285 1.00 76.94 97 ALA A O 1
ATOM 687 N N . SER A 1 98 ? 24.235 1.016 -16.318 1.00 79.50 98 SER A N 1
ATOM 688 C CA . SER A 1 98 ? 24.674 -0.097 -15.473 1.00 79.50 98 SER A CA 1
ATOM 689 C C . SER A 1 98 ? 23.542 -0.877 -14.782 1.00 79.50 98 SER A C 1
ATOM 691 O O . SER A 1 98 ? 23.836 -1.745 -13.965 1.00 79.50 98 SER A O 1
ATOM 693 N N . ALA A 1 99 ? 22.261 -0.637 -15.105 1.00 91.69 99 ALA A N 1
ATOM 694 C CA . ALA A 1 99 ? 21.133 -1.286 -14.410 1.00 91.69 99 ALA A CA 1
ATOM 695 C C . ALA A 1 99 ? 20.072 -1.959 -15.308 1.00 91.69 99 ALA A C 1
ATOM 697 O O . ALA A 1 99 ? 19.111 -2.522 -14.779 1.00 91.69 99 ALA A O 1
ATOM 698 N N . GLN A 1 100 ? 20.231 -1.969 -16.642 1.00 93.00 100 GLN A N 1
ATOM 699 C CA . GLN A 1 100 ? 19.252 -2.584 -17.561 1.00 93.00 100 GLN A CA 1
ATOM 700 C C . GLN A 1 100 ? 18.921 -4.036 -17.204 1.00 93.00 100 GLN A C 1
ATOM 702 O O . GLN A 1 100 ? 17.749 -4.410 -17.194 1.00 93.00 100 GLN A O 1
ATOM 707 N N . ALA A 1 101 ? 19.936 -4.849 -16.897 1.00 93.75 101 ALA A N 1
ATOM 708 C CA . ALA A 1 101 ? 19.739 -6.258 -16.566 1.00 93.75 101 ALA A CA 1
ATOM 709 C C . ALA A 1 101 ? 18.887 -6.439 -15.299 1.00 93.75 101 ALA A C 1
ATOM 711 O O . ALA A 1 101 ? 18.014 -7.304 -15.260 1.00 93.75 101 ALA A O 1
ATOM 712 N N . PHE A 1 102 ? 19.092 -5.591 -14.288 1.00 93.81 102 PHE A N 1
ATOM 713 C CA . PHE A 1 102 ? 18.331 -5.638 -13.042 1.00 93.81 102 PHE A CA 1
ATOM 714 C C . PHE A 1 102 ? 16.875 -5.212 -13.248 1.00 93.81 102 PHE A C 1
ATOM 716 O O . PHE A 1 102 ? 15.967 -5.943 -12.861 1.00 93.81 102 PHE A O 1
ATOM 723 N N . VAL A 1 103 ? 16.634 -4.086 -13.928 1.00 94.25 103 VAL A N 1
ATOM 724 C CA . VAL A 1 103 ? 15.264 -3.633 -14.232 1.00 94.25 103 VAL A CA 1
ATOM 725 C C . VAL A 1 103 ? 14.527 -4.661 -15.100 1.00 94.25 103 VAL A C 1
ATOM 727 O O . VAL A 1 103 ? 13.370 -4.976 -14.829 1.00 94.25 103 VAL A O 1
ATOM 730 N N . SER A 1 104 ? 15.215 -5.270 -16.072 1.00 94.19 104 SER A N 1
ATOM 731 C CA . SER A 1 104 ? 14.651 -6.352 -16.895 1.00 94.19 104 SER A CA 1
ATOM 732 C C . SER A 1 104 ? 14.292 -7.583 -16.060 1.00 94.19 104 SER A C 1
ATOM 734 O O . SER A 1 104 ? 13.256 -8.204 -16.282 1.00 94.19 104 SER A O 1
ATOM 736 N N . PHE A 1 105 ? 15.116 -7.931 -15.067 1.00 95.62 105 PHE A N 1
ATOM 737 C CA . PHE A 1 105 ? 14.809 -9.015 -14.137 1.00 95.62 105 PHE A CA 1
ATOM 738 C C . PHE A 1 105 ? 13.571 -8.705 -13.284 1.00 95.62 105 PHE A C 1
ATOM 740 O O . PHE A 1 105 ? 12.696 -9.566 -13.174 1.00 95.62 105 PHE A O 1
ATOM 747 N N . LEU A 1 106 ? 13.454 -7.487 -12.740 1.00 95.38 106 LEU A N 1
ATOM 748 C CA . LEU A 1 106 ? 12.289 -7.059 -11.952 1.00 95.38 106 LEU A CA 1
ATOM 749 C C . LEU A 1 106 ? 10.978 -7.105 -12.755 1.00 95.38 106 LEU A C 1
ATOM 751 O O . LEU A 1 106 ? 9.919 -7.376 -12.186 1.00 95.38 106 LEU A O 1
ATOM 755 N N . ALA A 1 107 ? 11.038 -6.862 -14.066 1.00 94.94 107 ALA A N 1
ATOM 756 C CA . ALA A 1 107 ? 9.898 -6.967 -14.979 1.00 94.94 107 ALA A CA 1
ATOM 757 C C . ALA A 1 107 ? 9.621 -8.404 -15.464 1.00 94.94 107 ALA A C 1
ATOM 759 O O . ALA A 1 107 ? 8.599 -8.657 -16.091 1.00 94.94 107 ALA A O 1
ATOM 760 N N . SER A 1 108 ? 10.510 -9.363 -15.192 1.00 96.50 108 SER A N 1
ATOM 761 C CA . SER A 1 108 ? 10.360 -10.734 -15.684 1.00 96.50 108 SER A CA 1
ATOM 762 C C . SER A 1 108 ? 9.402 -11.578 -14.823 1.00 96.50 108 SER A C 1
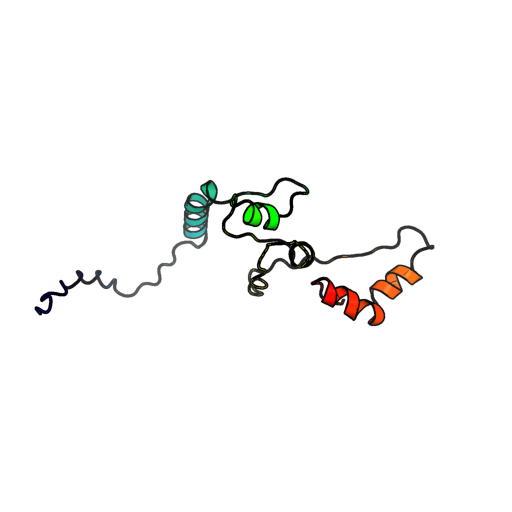ATOM 764 O O . SER A 1 108 ? 9.277 -11.335 -13.616 1.00 96.50 108 SER A O 1
ATOM 766 N N . PRO A 1 109 ? 8.822 -12.668 -15.370 1.00 97.31 109 PRO A N 1
ATOM 767 C CA . PRO A 1 109 ? 8.009 -13.616 -14.599 1.00 97.31 109 PRO A CA 1
ATOM 768 C C . PRO A 1 109 ? 8.735 -14.233 -13.395 1.00 97.31 109 PRO A C 1
ATOM 770 O O . PRO A 1 109 ? 8.102 -14.658 -12.433 1.00 97.31 109 PRO A O 1
ATOM 773 N N . ARG A 1 110 ? 10.077 -14.249 -13.405 1.00 97.56 110 ARG A N 1
ATOM 774 C CA . ARG A 1 110 ? 10.891 -14.773 -12.296 1.00 97.56 110 ARG A CA 1
ATOM 775 C C . ARG A 1 110 ? 10.720 -13.967 -11.006 1.00 97.56 110 ARG A C 1
ATOM 777 O O . ARG A 1 110 ? 10.944 -14.515 -9.933 1.00 97.56 110 ARG A O 1
ATOM 784 N N . ALA A 1 111 ? 10.320 -12.698 -11.101 1.00 97.19 111 ALA A N 1
ATOM 785 C CA . ALA A 1 111 ? 10.044 -11.843 -9.949 1.00 97.19 111 ALA A CA 1
ATOM 786 C C . ALA A 1 111 ? 8.581 -11.924 -9.468 1.00 97.19 111 ALA A C 1
ATOM 788 O O . ALA A 1 111 ? 8.266 -11.397 -8.403 1.00 97.19 111 ALA A O 1
ATOM 789 N N . ALA A 1 112 ? 7.681 -12.578 -10.215 1.00 97.19 112 ALA A N 1
ATOM 790 C CA . ALA A 1 112 ? 6.245 -12.577 -9.927 1.00 97.19 112 ALA A CA 1
ATOM 791 C C . ALA A 1 112 ? 5.913 -13.188 -8.559 1.00 97.19 112 ALA A C 1
ATOM 793 O O . ALA A 1 112 ? 5.142 -12.607 -7.801 1.00 97.19 112 ALA A O 1
ATOM 794 N N . ALA A 1 113 ? 6.543 -14.314 -8.211 1.00 97.62 113 ALA A N 1
ATOM 795 C CA . ALA A 1 113 ? 6.322 -14.969 -6.923 1.00 97.62 113 ALA A CA 1
ATOM 796 C C . ALA A 1 113 ? 6.687 -14.057 -5.741 1.00 97.62 113 ALA A C 1
ATOM 798 O O . ALA A 1 113 ? 5.937 -13.986 -4.773 1.00 97.62 113 ALA A O 1
ATOM 799 N N . ALA A 1 114 ? 7.796 -13.316 -5.844 1.00 96.44 114 ALA A N 1
ATOM 800 C CA . ALA A 1 114 ? 8.202 -12.364 -4.814 1.00 96.44 114 ALA A CA 1
ATOM 801 C C . ALA A 1 114 ? 7.223 -11.183 -4.709 1.00 96.44 114 ALA A C 1
ATOM 803 O O . ALA A 1 114 ? 6.868 -10.788 -3.606 1.00 96.44 114 ALA A O 1
ATOM 804 N N . LYS A 1 115 ? 6.738 -10.653 -5.841 1.00 96.56 115 LYS A N 1
ATOM 805 C CA . LYS A 1 115 ? 5.728 -9.579 -5.856 1.00 96.56 115 LYS A CA 1
ATOM 806 C C . LYS A 1 115 ? 4.442 -10.011 -5.152 1.00 96.56 115 LYS A C 1
ATOM 808 O O . LYS A 1 115 ? 3.998 -9.338 -4.228 1.00 96.56 115 LYS A O 1
ATOM 813 N N . LEU A 1 116 ? 3.908 -11.173 -5.523 1.00 96.19 116 LEU A N 1
ATOM 814 C CA . LEU A 1 116 ? 2.685 -11.721 -4.933 1.00 96.19 116 LEU A CA 1
ATOM 815 C C . LEU A 1 116 ? 2.854 -12.009 -3.436 1.00 96.19 116 LEU A C 1
ATOM 817 O O . LEU A 1 116 ? 1.994 -11.645 -2.639 1.00 96.19 116 LEU A O 1
ATOM 821 N N . ALA A 1 117 ? 3.991 -12.593 -3.043 1.00 96.06 117 ALA A N 1
ATOM 822 C CA . ALA A 1 117 ? 4.323 -12.842 -1.640 1.00 96.06 117 ALA A CA 1
ATOM 823 C C . ALA A 1 117 ? 4.468 -11.559 -0.807 1.00 96.06 117 ALA A C 1
ATOM 825 O O . ALA A 1 117 ? 4.458 -11.640 0.417 1.00 96.06 117 ALA A O 1
ATOM 826 N N . HIS A 1 118 ? 4.587 -10.396 -1.453 1.00 94.94 118 HIS A N 1
ATOM 827 C CA . HIS A 1 118 ? 4.656 -9.085 -0.816 1.00 94.94 118 HIS A CA 1
ATOM 828 C C . HIS A 1 118 ? 3.492 -8.159 -1.212 1.00 94.94 118 HIS A C 1
ATOM 830 O O . HIS A 1 118 ? 3.605 -6.937 -1.109 1.00 94.94 118 HIS A O 1
ATOM 836 N N . GLY A 1 119 ? 2.351 -8.733 -1.617 1.0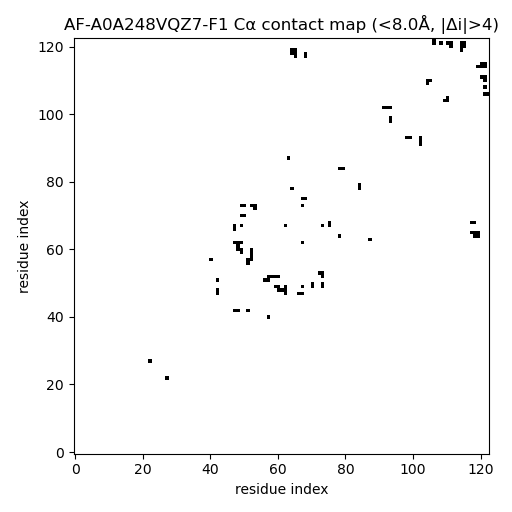0 94.00 119 GLY A N 1
ATOM 837 C CA . GLY A 1 119 ? 1.094 -7.992 -1.763 1.00 94.00 119 GLY A CA 1
ATOM 838 C C . GLY A 1 119 ? 1.068 -7.061 -2.973 1.00 94.00 119 GLY A C 1
ATOM 839 O O . GLY A 1 119 ? 0.302 -6.100 -2.993 1.00 94.00 119 GLY A O 1
ATOM 840 N N . MET A 1 120 ? 1.921 -7.331 -3.962 1.00 95.19 120 MET A N 1
ATOM 841 C CA . MET A 1 120 ? 2.005 -6.606 -5.223 1.00 95.19 120 MET A CA 1
ATOM 842 C C . MET A 1 120 ? 1.529 -7.475 -6.384 1.00 95.19 120 MET A C 1
ATOM 844 O O . MET A 1 120 ? 1.766 -8.685 -6.422 1.00 95.19 120 MET A O 1
ATOM 848 N N . GLU A 1 121 ? 0.953 -6.832 -7.392 1.00 93.88 121 GLU A N 1
ATOM 849 C CA . GLU A 1 121 ? 0.654 -7.476 -8.667 1.00 93.88 121 GLU A CA 1
ATOM 850 C C . GLU A 1 121 ? 1.889 -7.447 -9.590 1.00 93.88 121 GLU A C 1
ATOM 852 O O . GLU A 1 121 ? 2.620 -6.449 -9.640 1.00 93.88 121 GLU A O 1
ATOM 857 N N . PRO A 1 122 ? 2.188 -8.547 -10.306 1.00 94.56 122 PRO A N 1
ATOM 858 C CA . PRO A 1 122 ? 3.163 -8.536 -11.390 1.00 94.56 122 PRO A CA 1
ATOM 859 C C . PRO A 1 122 ? 2.786 -7.542 -12.498 1.00 94.56 122 PRO A C 1
ATOM 861 O O . PRO A 1 122 ? 1.609 -7.289 -12.731 1.00 94.56 122 PRO A O 1
ATOM 864 N N . ALA A 1 123 ? 3.810 -6.999 -13.164 1.00 84.31 123 ALA A N 1
ATOM 865 C CA . ALA A 1 123 ? 3.650 -6.112 -14.317 1.00 84.31 123 ALA A CA 1
ATOM 866 C C . ALA A 1 123 ? 3.436 -6.917 -15.604 1.00 84.31 123 ALA A C 1
ATOM 868 O O . ALA A 1 123 ? 3.899 -8.084 -15.626 1.00 84.31 123 ALA A O 1
#

Organism: NCBI:txid2026199

pLDDT: mean 82.52, std 20.39, range [33.53, 97.62]

Solvent-accessible surface area (backbone atoms only — not comparable to full-atom values): 8530 Å² total; per-residue (Å²): 143,81,82,88,82,79,86,78,79,75,83,81,76,82,81,78,76,91,69,84,78,81,63,56,72,64,62,55,50,53,50,52,48,64,73,40,54,90,74,64,80,81,65,57,90,94,49,62,48,57,55,37,37,63,70,67,77,34,93,75,73,86,73,62,52,54,70,48,78,78,43,85,82,53,84,84,89,73,80,65,60,77,94,76,45,88,83,82,83,90,79,86,82,76,92,55,99,86,38,62,71,58,57,53,46,66,63,33,78,87,35,33,65,61,31,50,77,45,59,38,81,66,123

Secondary structure (DSSP, 8-state):
--PPP--PPPPPPP---S------HHHHHHHHHHHHGGGPPPPPTT--HHHHHHTTS-S-----HHHHTT-TT-----PPPGGG----------SSTT-HHHHHHHTSGGGHHHHHHTT----

Sequence (123 aa):
MARPTGVGSMPEAPRTKGGSPSADSSSWAEHVMADWAPRVAQAPPGVPVGSLAVRGEAELGFQQLSELMHLPGVDVVGTLPPDIQLVTVCSAAVCAASAQAFVSFLASPRAAAAKLAHGMEPA

Mean predicted aligned error: 11.75 Å

Foldseek 3Di:
DDDDDDDDDDPDDDPDPDDDPVPPPVVVVVVVCVVCVVVDDDDDPPDDPQVCCQVVVHVDDDDQQLRPVPDPPGDDPDADDPVPGDDDDDDDDDPDPPCPVVNVCCLDPVCQVVQVVRRHHHD